Protein AF-W1Y7F3-F1 (afdb_monomer_lite)

Organism: NCBI:txid408170

Radius of gyration: 20.72 Å; chains: 1; bounding box: 37×38×52 Å

Sequence (81 aa):
MLARSLEQMLELLSQESAHQPLDEIRDWWQQIEQWRARQCLKYDTHSEKIKPQAVIETLWRLTKGDAYVTSDVGQHQMFAA

Foldseek 3Di:
DVVVVVVVVVVVVVPDPPPPVCVVCVVVVVVVVVVVVVVVVDDDPPDPDDDLLNVLVVVCVVCVVVDDDDDDDDPSVVSND

Secondary structure (DSSP, 8-state):
-HHHHHHHHHHHHHHS-----TTTTHHHHHHHHHHHHT-TT---SS-SSPPHHHHHHHHHHHHTT-------SSTTHHHH-

Structure (mmCIF, N/CA/C/O backbone):
data_AF-W1Y7F3-F1
#
_entry.id   AF-W1Y7F3-F1
#
loop_
_atom_site.group_PDB
_atom_site.id
_atom_site.type_symbol
_atom_site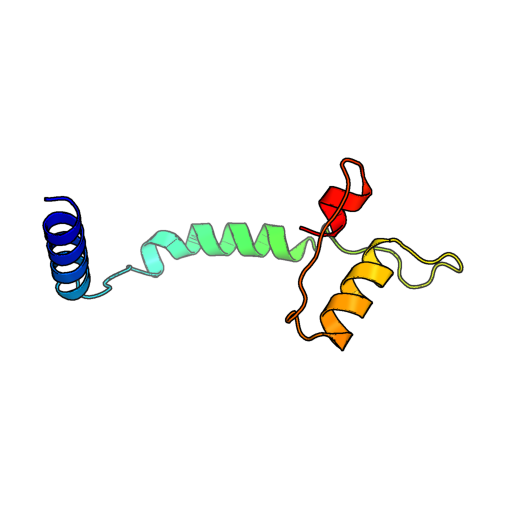.label_atom_id
_atom_site.label_alt_id
_atom_site.label_comp_id
_atom_site.label_asym_id
_atom_site.label_entity_id
_atom_site.label_seq_id
_atom_site.pdbx_PDB_ins_code
_atom_site.Cartn_x
_atom_site.Cartn_y
_atom_site.Cartn_z
_atom_site.occupancy
_atom_site.B_iso_or_equiv
_atom_site.auth_seq_id
_atom_site.auth_comp_id
_atom_site.auth_asym_id
_atom_site.auth_atom_id
_atom_site.pdbx_PDB_model_num
ATOM 1 N N . MET A 1 1 ? -11.057 -19.950 30.030 1.00 59.00 1 MET A N 1
ATOM 2 C CA . MET A 1 1 ? -10.791 -18.688 30.758 1.00 59.00 1 MET A CA 1
ATOM 3 C C . MET A 1 1 ? -10.635 -17.512 29.787 1.00 59.00 1 MET A C 1
ATOM 5 O O . MET A 1 1 ? -11.396 -16.574 29.928 1.00 59.00 1 MET A O 1
ATOM 9 N N . LEU A 1 2 ? -9.780 -17.597 28.752 1.00 58.97 2 LEU A N 1
ATOM 10 C CA . LEU A 1 2 ? -9.586 -16.540 27.732 1.00 58.97 2 LEU A CA 1
ATOM 11 C C . LEU A 1 2 ? -10.837 -16.169 26.905 1.00 58.97 2 LEU A C 1
ATOM 13 O O . LEU A 1 2 ? -11.090 -14.989 26.698 1.00 58.97 2 LEU A O 1
ATOM 17 N N . ALA A 1 3 ? -11.644 -17.150 26.477 1.00 69.69 3 ALA A N 1
ATOM 18 C CA . ALA A 1 3 ? -12.861 -16.889 25.688 1.00 69.69 3 ALA A CA 1
ATOM 19 C C . ALA A 1 3 ? -13.877 -16.001 26.436 1.00 69.69 3 ALA A C 1
ATOM 21 O O . ALA A 1 3 ? -14.417 -15.058 25.872 1.00 69.69 3 ALA A O 1
ATOM 22 N N . ARG A 1 4 ? -14.031 -16.235 27.746 1.00 79.62 4 ARG A N 1
ATOM 23 C CA . ARG A 1 4 ? -14.932 -15.471 28.618 1.00 79.62 4 ARG A CA 1
ATOM 24 C C . ARG A 1 4 ? -14.489 -14.016 28.788 1.00 79.62 4 ARG A C 1
ATOM 26 O O . ARG A 1 4 ? -15.326 -13.131 28.893 1.00 79.62 4 ARG A O 1
ATOM 33 N N . SER A 1 5 ? -13.179 -13.766 28.807 1.00 78.38 5 SER A N 1
ATOM 34 C CA . SER A 1 5 ? -12.633 -12.407 28.890 1.00 78.38 5 SER A CA 1
ATOM 35 C C . SER A 1 5 ? -12.861 -11.621 27.598 1.00 78.38 5 SER A C 1
ATOM 37 O O . SER A 1 5 ? -13.173 -10.438 27.663 1.00 78.38 5 SER A O 1
ATOM 39 N N . LEU A 1 6 ? -12.751 -12.275 26.437 1.00 81.19 6 LEU A N 1
ATOM 40 C CA . LEU A 1 6 ? -13.016 -11.642 25.143 1.00 81.19 6 LEU A CA 1
ATOM 41 C C . LEU A 1 6 ? -14.504 -11.302 24.974 1.00 81.19 6 LEU A C 1
ATOM 43 O O . LEU A 1 6 ? -14.831 -10.199 24.552 1.00 81.19 6 LEU A O 1
ATOM 47 N N . GLU A 1 7 ? -15.397 -12.216 25.357 1.00 88.81 7 GLU A N 1
ATOM 48 C CA . GLU A 1 7 ? -16.850 -11.984 25.352 1.00 88.81 7 GLU A CA 1
ATOM 49 C C . GLU A 1 7 ? -17.233 -10.788 26.233 1.00 88.81 7 GLU A C 1
ATOM 51 O O . GLU A 1 7 ? -17.969 -9.911 25.791 1.00 88.81 7 GLU A O 1
ATOM 56 N N . GLN A 1 8 ? -16.655 -10.690 27.434 1.00 85.56 8 GLN A N 1
ATOM 57 C CA . GLN A 1 8 ? -16.870 -9.549 28.330 1.00 85.56 8 GLN A CA 1
ATOM 58 C C . GLN A 1 8 ? -16.348 -8.229 27.746 1.00 85.56 8 GLN A C 1
ATOM 60 O O . GLN A 1 8 ? -16.994 -7.197 27.900 1.00 85.56 8 GLN A O 1
ATOM 65 N N . MET A 1 9 ? -15.201 -8.241 27.057 1.00 83.94 9 MET A N 1
ATOM 66 C CA . MET A 1 9 ? -14.673 -7.047 26.383 1.00 83.94 9 MET A CA 1
ATOM 67 C C . MET A 1 9 ? -15.572 -6.591 25.225 1.00 83.94 9 MET A C 1
ATOM 69 O O . MET A 1 9 ? -15.796 -5.395 25.066 1.00 83.94 9 MET A O 1
ATOM 73 N N . LEU A 1 10 ? -16.115 -7.527 24.441 1.00 85.19 10 LEU A N 1
ATOM 74 C CA . LEU A 1 10 ? -17.043 -7.223 23.345 1.00 85.19 10 LEU A CA 1
ATOM 75 C C . LEU A 1 10 ? -18.380 -6.676 23.858 1.00 85.19 10 LEU A C 1
ATOM 77 O O . LEU A 1 10 ? -18.930 -5.747 23.271 1.00 85.19 10 LEU A O 1
ATOM 81 N N . GLU A 1 11 ? -18.882 -7.217 24.967 1.00 87.81 11 GLU A N 1
ATOM 82 C CA . GLU A 1 11 ? -20.113 -6.743 25.596 1.00 87.81 11 GLU A CA 1
ATOM 83 C C . GLU A 1 11 ? -19.951 -5.313 26.135 1.00 87.81 11 GLU A C 1
ATOM 85 O O . GLU A 1 11 ? -20.806 -4.467 25.879 1.00 87.81 11 GLU A O 1
ATOM 90 N N . LEU A 1 12 ? -18.814 -4.999 26.766 1.00 83.44 12 LEU A N 1
ATOM 91 C CA . LEU A 1 12 ? -18.484 -3.636 27.202 1.00 83.44 12 LEU A CA 1
ATOM 92 C C . LEU A 1 12 ? -18.378 -2.653 26.025 1.00 83.44 12 LEU A C 1
ATOM 94 O O . LEU 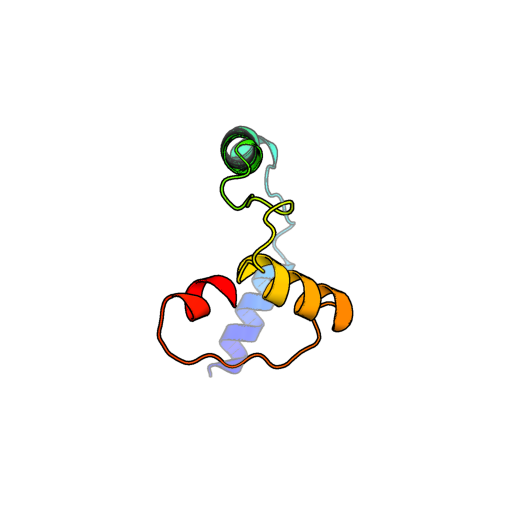A 1 12 ? -18.953 -1.569 26.092 1.00 83.44 12 LEU A O 1
ATOM 98 N N . LEU A 1 13 ? -17.725 -3.047 24.927 1.00 80.38 13 LEU A N 1
ATOM 99 C CA . LEU A 1 13 ? -17.645 -2.234 23.705 1.00 80.38 13 LEU A CA 1
ATOM 100 C C . LEU A 1 13 ? -19.022 -1.981 23.076 1.00 80.38 13 LEU A C 1
ATOM 102 O O . LEU A 1 13 ? -19.262 -0.911 22.530 1.00 80.38 13 LEU A O 1
ATOM 106 N N . SER A 1 14 ? -19.939 -2.949 23.154 1.00 78.00 14 SER A N 1
ATOM 107 C CA . SER A 1 14 ? -21.302 -2.798 22.623 1.00 78.00 14 SER A CA 1
ATOM 108 C C . SER A 1 14 ? -22.188 -1.855 23.448 1.00 78.00 14 SER A C 1
ATOM 110 O O . SER A 1 14 ? -23.168 -1.321 22.931 1.00 78.00 14 SER A O 1
ATOM 112 N N . GLN A 1 15 ? -21.848 -1.655 24.726 1.00 79.62 15 GLN A N 1
ATOM 113 C CA . GLN A 1 15 ? -22.542 -0.751 25.649 1.00 79.62 15 GLN A CA 1
ATOM 114 C C . GLN A 1 15 ? -21.991 0.678 25.587 1.00 79.62 15 GLN A C 1
ATOM 116 O O . GLN A 1 15 ? -22.667 1.622 26.002 1.00 79.62 15 GLN A O 1
ATOM 121 N N . GLU A 1 16 ? -20.789 0.851 25.041 1.00 73.50 16 GLU A N 1
ATOM 122 C CA . GLU A 1 16 ? -20.255 2.151 24.672 1.00 73.50 16 GLU A CA 1
ATOM 123 C C . GLU A 1 16 ? -21.042 2.683 23.467 1.00 73.50 16 GLU A C 1
ATOM 125 O O . GLU A 1 16 ? -20.859 2.277 22.319 1.00 73.50 16 GLU A O 1
ATOM 130 N N . SER A 1 17 ? -21.948 3.632 23.708 1.00 62.72 17 SER A N 1
ATOM 131 C CA . SER A 1 17 ? -22.410 4.502 22.631 1.00 62.72 17 SER A CA 1
ATOM 132 C C . SER A 1 17 ? -21.172 5.168 22.043 1.00 62.72 17 SER A C 1
ATOM 134 O O . SER A 1 17 ? -20.448 5.819 22.796 1.00 62.72 17 SER A O 1
ATOM 136 N N . ALA A 1 18 ? -20.924 4.993 20.741 1.00 62.41 18 ALA A N 1
ATOM 137 C CA . ALA A 1 18 ? -19.798 5.570 20.010 1.00 62.41 18 ALA A CA 1
ATOM 138 C C . ALA A 1 18 ? -19.885 7.108 19.979 1.00 62.41 18 ALA A C 1
ATOM 140 O O . ALA A 1 18 ? -20.078 7.733 18.940 1.00 62.41 18 ALA A O 1
ATOM 141 N N . HIS A 1 19 ? -19.749 7.737 21.139 1.00 60.31 19 HIS A N 1
ATOM 142 C CA . HIS A 1 19 ? -19.462 9.142 21.284 1.00 60.31 19 HIS A CA 1
ATOM 143 C C . HIS A 1 19 ? -17.954 9.269 21.118 1.00 60.31 19 HIS A C 1
ATOM 145 O O . HIS A 1 19 ? -17.205 9.439 22.070 1.00 60.31 19 HIS A O 1
ATOM 151 N N . GLN A 1 20 ? -17.498 9.128 19.875 1.00 61.56 20 GLN A N 1
ATOM 152 C CA . GLN A 1 20 ? -16.269 9.789 19.481 1.00 61.56 20 GLN A CA 1
ATOM 153 C C . GLN A 1 20 ? -16.665 11.236 19.206 1.00 61.56 20 GLN A C 1
ATOM 155 O O . GLN A 1 20 ? -17.348 11.486 18.209 1.00 61.56 20 GLN A O 1
ATOM 160 N N . PRO A 1 21 ? -16.339 12.192 20.087 1.00 63.94 21 PRO A N 1
ATOM 161 C CA . PRO A 1 21 ? -16.499 13.599 19.769 1.00 63.94 21 PRO A CA 1
ATOM 162 C C . PRO A 1 21 ? -15.566 13.909 18.594 1.00 63.94 21 PRO A C 1
ATOM 164 O O . PRO A 1 21 ? -14.384 14.187 18.760 1.00 63.94 21 PRO A O 1
ATOM 167 N N . LEU A 1 22 ? -16.095 13.801 17.372 1.00 66.44 22 LEU A N 1
ATOM 168 C CA . LEU A 1 22 ? -15.345 14.022 16.132 1.00 66.44 22 LEU A CA 1
ATOM 169 C C . LEU A 1 22 ? -14.707 15.419 16.104 1.00 66.44 22 LEU A C 1
ATOM 171 O O . LEU A 1 22 ? -13.668 15.607 15.475 1.00 66.44 22 LEU A O 1
ATOM 175 N N . ASP A 1 23 ? -15.294 16.372 16.833 1.00 77.56 23 ASP A N 1
ATOM 176 C CA . ASP A 1 23 ? -14.745 17.709 17.035 1.00 77.56 23 ASP A CA 1
ATOM 177 C C . ASP A 1 23 ? -13.432 17.718 17.836 1.00 77.56 23 ASP A C 1
ATOM 179 O O . ASP A 1 23 ? -12.552 18.515 17.519 1.00 77.56 23 ASP A O 1
ATOM 183 N N . GLU A 1 24 ? -13.242 16.821 18.810 1.00 83.25 24 GLU A N 1
ATOM 184 C CA . GLU A 1 24 ? -12.024 16.778 19.641 1.00 83.25 24 GLU A CA 1
ATOM 185 C C . GLU A 1 24 ? -10.790 16.318 18.854 1.00 83.25 24 GLU A C 1
ATOM 187 O O . GLU A 1 24 ? -9.668 16.710 19.166 1.00 83.25 24 GLU A O 1
ATOM 192 N N . ILE A 1 25 ? -10.989 15.526 17.795 1.00 89.38 25 ILE A N 1
ATOM 193 C CA . ILE A 1 25 ? -9.911 15.035 16.921 1.00 89.38 25 ILE A CA 1
ATOM 194 C C . ILE A 1 25 ? -9.876 15.736 15.559 1.00 89.38 25 ILE A C 1
ATOM 196 O O . ILE A 1 25 ? -9.100 15.350 14.682 1.00 89.38 25 ILE A O 1
ATOM 200 N N . ARG A 1 26 ? -10.705 16.765 15.354 1.00 91.12 26 ARG A N 1
ATOM 201 C CA . ARG A 1 26 ? -10.835 17.446 14.061 1.00 91.12 26 ARG A CA 1
ATOM 202 C C . ARG A 1 26 ? -9.522 18.068 13.602 1.00 91.12 26 ARG A C 1
ATOM 204 O O . ARG A 1 26 ? -9.139 17.897 12.447 1.00 91.12 26 ARG A O 1
ATOM 211 N N . ASP A 1 27 ? -8.822 18.752 14.500 1.00 94.00 27 ASP A N 1
ATOM 212 C CA . ASP A 1 27 ? -7.559 19.425 14.181 1.00 94.00 27 ASP A CA 1
ATOM 213 C C . ASP A 1 27 ? -6.460 18.405 13.838 1.00 94.00 27 ASP A C 1
ATOM 215 O O . ASP A 1 27 ? -5.660 18.616 12.925 1.00 94.00 27 ASP A O 1
ATOM 219 N N . TRP A 1 28 ? -6.480 17.242 14.497 1.00 93.81 28 TRP A N 1
ATOM 220 C CA . TRP A 1 28 ? -5.590 16.130 14.176 1.00 93.81 28 TRP A CA 1
ATOM 221 C C . TRP A 1 28 ? -5.864 15.561 12.778 1.00 93.81 28 TRP A C 1
ATOM 223 O O . TRP A 1 28 ? -4.940 15.391 11.980 1.00 93.81 28 TRP A O 1
ATOM 233 N N . TRP A 1 29 ? -7.134 15.340 12.430 1.00 93.81 29 TRP A N 1
ATOM 234 C CA . TRP A 1 29 ? -7.506 14.920 11.078 1.00 93.81 29 TRP A CA 1
ATOM 235 C C . TRP A 1 29 ? -7.124 15.955 10.020 1.00 93.81 29 TRP A C 1
ATOM 237 O O . TRP A 1 29 ? -6.604 15.579 8.971 1.00 93.81 29 TRP A O 1
ATOM 247 N N . GLN A 1 30 ? -7.293 17.252 10.295 1.00 95.62 30 GLN A N 1
ATOM 248 C CA . GLN A 1 30 ? -6.838 18.307 9.384 1.00 95.62 30 GLN A CA 1
ATOM 249 C C . GLN A 1 30 ? -5.329 18.233 9.131 1.00 95.62 30 GLN A C 1
ATOM 251 O O . GLN A 1 30 ? -4.889 18.387 7.992 1.00 95.62 30 GLN A O 1
ATOM 256 N N . GLN A 1 31 ? -4.530 17.958 10.163 1.00 96.06 31 GLN A N 1
ATOM 257 C CA . GLN A 1 31 ? -3.087 17.788 10.018 1.00 96.06 31 GLN A CA 1
ATOM 258 C C . GLN A 1 31 ? -2.731 16.563 9.160 1.00 96.06 31 GLN A C 1
ATOM 260 O O . GLN A 1 31 ? -1.880 16.659 8.272 1.00 96.06 31 GLN A O 1
ATOM 265 N N . ILE A 1 32 ? -3.415 15.433 9.366 1.00 95.25 32 ILE A N 1
ATOM 266 C CA . ILE A 1 32 ? -3.249 14.237 8.527 1.00 95.25 32 ILE A CA 1
ATOM 267 C C . ILE A 1 32 ? -3.581 14.554 7.066 1.00 95.25 32 ILE A C 1
ATOM 269 O O . ILE A 1 32 ? -2.817 14.183 6.173 1.00 95.25 32 ILE A O 1
ATOM 273 N N . GLU A 1 33 ? -4.680 15.263 6.806 1.00 96.06 33 GLU A N 1
ATOM 274 C CA . GLU A 1 33 ? -5.072 15.625 5.443 1.00 96.06 33 GLU A CA 1
ATOM 275 C C . GLU A 1 33 ? -4.063 16.565 4.780 1.00 96.06 33 GLU A C 1
ATOM 277 O O . GLU A 1 33 ? -3.732 16.387 3.607 1.00 96.06 33 GLU A O 1
ATOM 282 N N . GLN A 1 34 ? -3.466 17.497 5.528 1.00 96.81 34 GLN A N 1
ATOM 283 C CA . GLN A 1 34 ? -2.361 18.314 5.018 1.00 96.81 34 GLN A CA 1
ATOM 284 C C . GLN A 1 34 ? -1.154 17.463 4.603 1.00 96.81 34 GLN A C 1
ATOM 286 O O . GLN A 1 34 ? -0.506 17.755 3.595 1.00 96.81 34 GLN A O 1
ATOM 291 N N . TRP A 1 35 ? -0.835 16.400 5.346 1.00 96.38 35 TRP A N 1
ATOM 292 C CA . TRP A 1 35 ? 0.236 15.478 4.967 1.00 96.38 35 TRP A CA 1
ATOM 293 C C . TRP A 1 35 ? -0.135 14.618 3.756 1.00 96.38 35 TRP A C 1
ATOM 295 O O . TRP A 1 35 ? 0.688 14.483 2.847 1.00 96.38 35 TRP A O 1
ATOM 305 N N . ARG A 1 36 ? -1.368 14.097 3.682 1.00 95.31 36 ARG A N 1
ATOM 306 C CA . ARG A 1 36 ? -1.867 13.337 2.519 1.00 95.31 36 ARG A CA 1
ATOM 307 C C . ARG A 1 36 ? -1.884 14.182 1.248 1.00 95.31 36 ARG A C 1
ATOM 309 O O . ARG A 1 36 ? -1.497 13.692 0.186 1.00 95.31 36 ARG A O 1
ATOM 316 N N . ALA A 1 37 ? -2.248 15.459 1.357 1.00 95.88 37 ALA A N 1
ATOM 317 C CA . ALA A 1 37 ? -2.296 16.403 0.241 1.00 95.88 37 ALA A CA 1
ATOM 318 C C . ALA A 1 37 ? -0.927 16.648 -0.414 1.00 95.88 37 ALA A C 1
ATOM 320 O O . ALA A 1 37 ? -0.867 17.032 -1.580 1.00 95.88 37 ALA A O 1
ATOM 321 N N . ARG A 1 38 ? 0.182 16.371 0.287 1.00 94.62 38 ARG A N 1
ATOM 322 C CA . ARG A 1 38 ? 1.526 16.404 -0.315 1.00 94.62 38 ARG A CA 1
ATOM 323 C C . ARG A 1 38 ? 1.746 15.296 -1.341 1.00 94.62 38 ARG A C 1
ATOM 325 O O . ARG A 1 38 ? 2.681 15.396 -2.127 1.00 94.62 38 ARG A O 1
ATOM 332 N N . GLN A 1 39 ? 0.919 14.248 -1.320 1.00 90.88 39 GLN A N 1
ATOM 333 C CA . GLN A 1 39 ? 0.951 13.127 -2.259 1.00 90.88 39 GLN A CA 1
ATOM 334 C C . GLN A 1 39 ? 2.363 12.545 -2.435 1.00 90.88 39 GLN A C 1
ATOM 336 O O . GLN A 1 39 ? 2.818 12.308 -3.550 1.00 90.88 39 GLN A O 1
ATOM 341 N N . CYS A 1 40 ? 3.060 12.311 -1.320 1.00 89.88 40 CYS A N 1
ATOM 342 C CA . CYS A 1 40 ? 4.470 11.903 -1.293 1.00 89.88 40 CYS A CA 1
ATOM 343 C C . CYS A 1 40 ? 4.763 10.546 -1.956 1.00 89.88 40 CYS A C 1
ATOM 345 O O . CYS A 1 40 ? 5.917 10.264 -2.262 1.00 89.88 40 CYS A O 1
ATOM 347 N N . LEU A 1 41 ? 3.736 9.723 -2.187 1.00 88.69 41 LEU A N 1
ATOM 348 C CA . LEU A 1 41 ? 3.843 8.445 -2.898 1.00 88.69 41 LEU A CA 1
ATOM 349 C C . LEU A 1 41 ? 3.683 8.579 -4.421 1.00 88.69 41 LEU A C 1
ATOM 351 O O . LEU A 1 41 ? 3.845 7.591 -5.134 1.00 88.69 41 LEU A O 1
ATOM 355 N N . LYS A 1 42 ? 3.367 9.775 -4.941 1.00 91.19 42 LYS A N 1
ATOM 356 C CA . LYS A 1 42 ? 3.305 9.998 -6.389 1.00 91.19 42 LYS A CA 1
ATOM 357 C C . LYS A 1 42 ? 4.659 9.720 -7.029 1.00 91.19 42 LYS A C 1
ATOM 359 O O . LYS A 1 42 ? 5.704 10.126 -6.527 1.00 91.19 42 LYS A O 1
ATOM 364 N N . TYR A 1 43 ? 4.610 9.084 -8.189 1.00 91.25 43 TYR A N 1
ATOM 365 C CA . TYR A 1 43 ? 5.771 8.786 -9.011 1.00 91.25 43 TYR A CA 1
ATOM 366 C C . TYR A 1 43 ? 5.508 9.201 -10.462 1.00 91.25 43 TYR A C 1
ATOM 368 O O . TYR A 1 43 ? 4.367 9.415 -10.870 1.00 91.25 43 TYR A O 1
ATOM 376 N N . ASP A 1 44 ? 6.582 9.348 -11.235 1.00 91.25 44 ASP A N 1
ATOM 377 C CA . ASP A 1 44 ? 6.500 9.666 -12.660 1.00 91.25 44 ASP A CA 1
ATOM 378 C C . ASP A 1 44 ? 5.957 8.471 -13.458 1.00 91.25 44 ASP A C 1
ATOM 380 O O . ASP A 1 44 ? 6.602 7.421 -13.540 1.00 91.25 44 ASP A O 1
ATOM 384 N N . THR A 1 45 ? 4.781 8.655 -14.053 1.00 89.00 45 THR A N 1
ATOM 385 C CA . THR A 1 45 ? 4.068 7.669 -14.874 1.00 89.00 45 THR A CA 1
ATOM 386 C C . THR A 1 45 ? 4.321 7.829 -16.374 1.00 89.00 45 THR A C 1
ATOM 388 O O . THR A 1 45 ? 3.846 7.007 -17.154 1.00 89.00 45 THR A O 1
ATOM 391 N N . HIS A 1 46 ? 5.069 8.854 -16.793 1.00 91.12 46 HIS A N 1
ATOM 392 C CA . HIS A 1 46 ? 5.366 9.140 -18.201 1.00 91.12 46 HIS A CA 1
ATOM 393 C C . HIS A 1 46 ? 6.756 8.665 -18.637 1.00 91.12 46 HIS A C 1
ATOM 395 O O . HIS A 1 46 ? 7.113 8.778 -19.808 1.00 91.12 46 HIS A O 1
ATOM 401 N N . SER A 1 47 ? 7.546 8.129 -17.708 1.00 89.62 47 SER A N 1
ATOM 402 C CA . SER A 1 47 ? 8.847 7.542 -18.010 1.00 89.62 47 SER A CA 1
ATOM 403 C C . SER A 1 47 ? 8.731 6.389 -19.014 1.00 89.62 47 SER A C 1
ATOM 405 O O . SER A 1 47 ? 7.883 5.514 -18.868 1.00 89.62 47 SER A O 1
ATOM 407 N N . GLU A 1 48 ? 9.661 6.316 -19.970 1.00 90.88 48 GLU A N 1
ATOM 408 C CA . GLU A 1 48 ? 9.778 5.174 -20.895 1.00 90.88 48 GLU A CA 1
ATOM 409 C C . GLU A 1 48 ? 10.107 3.852 -20.176 1.00 90.88 48 GLU A C 1
ATOM 411 O O . GLU A 1 48 ? 9.889 2.767 -20.714 1.00 90.88 48 GLU A O 1
ATOM 416 N N . LYS A 1 49 ? 10.642 3.923 -18.948 1.00 93.44 49 LYS A N 1
ATOM 417 C CA . LYS A 1 49 ? 10.951 2.750 -18.125 1.00 93.44 49 LYS A CA 1
ATOM 418 C C . LYS A 1 49 ? 9.803 2.446 -17.173 1.00 93.44 49 LYS A C 1
ATOM 420 O O . LYS A 1 49 ? 9.360 3.320 -16.428 1.00 93.44 49 LYS A O 1
ATOM 425 N N . ILE A 1 50 ? 9.423 1.171 -17.109 1.00 90.06 50 ILE A N 1
ATOM 426 C CA . ILE A 1 50 ? 8.431 0.679 -16.150 1.00 90.06 50 ILE A CA 1
ATOM 427 C C . ILE A 1 50 ? 8.943 0.909 -14.726 1.00 90.06 50 ILE A C 1
ATOM 429 O O . ILE A 1 50 ? 10.027 0.456 -14.349 1.00 90.06 50 ILE A O 1
ATOM 433 N N . LYS A 1 51 ? 8.143 1.620 -13.933 1.00 91.00 51 LYS A N 1
ATOM 434 C CA . LYS A 1 51 ? 8.401 1.856 -12.514 1.00 91.00 51 LYS A CA 1
ATOM 435 C C . LYS A 1 51 ? 7.836 0.697 -11.684 1.00 91.00 51 LYS A C 1
ATOM 437 O O . LYS A 1 51 ? 6.717 0.267 -11.965 1.00 91.00 51 LYS A O 1
ATOM 442 N N . PRO A 1 52 ? 8.545 0.213 -10.649 1.00 90.25 52 PRO A N 1
ATOM 443 C CA . PRO A 1 52 ? 8.037 -0.845 -9.772 1.00 90.25 52 PRO A CA 1
ATOM 444 C C . PRO A 1 52 ? 6.655 -0.536 -9.178 1.00 90.25 52 PRO A C 1
ATOM 446 O O . PRO A 1 52 ? 5.805 -1.419 -9.116 1.00 90.25 52 PRO A O 1
ATOM 449 N N . GLN A 1 53 ? 6.398 0.729 -8.831 1.00 91.12 53 GLN A N 1
ATOM 450 C CA . GLN A 1 53 ? 5.106 1.197 -8.322 1.00 91.12 53 GLN A CA 1
ATOM 451 C C . GLN A 1 53 ? 3.957 0.909 -9.306 1.00 91.12 53 GLN A C 1
ATOM 453 O O . GLN A 1 53 ? 2.911 0.407 -8.903 1.00 91.12 53 GLN A O 1
ATOM 458 N N . ALA A 1 54 ? 4.177 1.125 -10.609 1.00 92.94 54 ALA A N 1
ATOM 459 C CA . ALA A 1 54 ? 3.169 0.884 -11.645 1.00 92.94 54 ALA A CA 1
ATOM 460 C C . ALA A 1 54 ? 2.820 -0.601 -11.805 1.00 92.94 54 ALA A C 1
ATOM 462 O O . ALA A 1 54 ? 1.687 -0.942 -12.156 1.00 92.94 54 ALA A O 1
ATOM 463 N N . VAL A 1 55 ? 3.782 -1.491 -11.546 1.00 91.81 55 VAL A N 1
ATOM 464 C CA . VAL A 1 55 ? 3.560 -2.941 -11.575 1.00 91.81 55 VAL A CA 1
ATOM 465 C C . VAL A 1 55 ? 2.622 -3.345 -10.443 1.00 91.81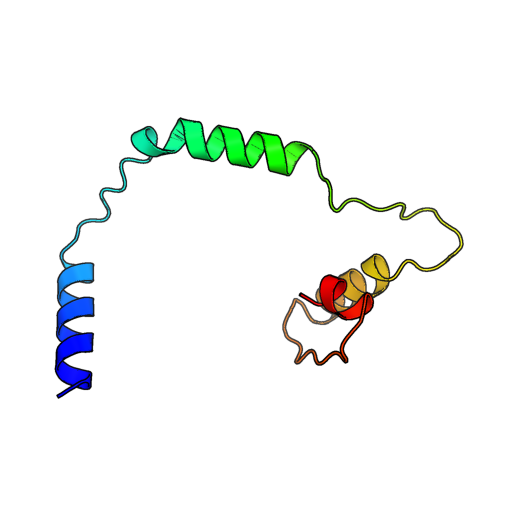 55 VAL A C 1
ATOM 467 O O . VAL A 1 55 ? 1.613 -3.999 -10.703 1.00 91.81 55 VAL A O 1
ATOM 470 N N . ILE A 1 56 ? 2.904 -2.905 -9.212 1.00 91.56 56 ILE A N 1
ATOM 471 C CA . ILE A 1 56 ? 2.074 -3.232 -8.046 1.00 91.56 56 ILE A CA 1
ATOM 472 C C . ILE A 1 56 ? 0.669 -2.631 -8.177 1.00 91.56 56 ILE A C 1
ATOM 474 O O . ILE A 1 56 ? -0.316 -3.343 -7.990 1.00 91.56 56 ILE A O 1
ATOM 478 N N . GLU A 1 57 ? 0.551 -1.366 -8.594 1.00 92.94 57 GLU A N 1
ATOM 479 C CA . GLU A 1 57 ? -0.755 -0.735 -8.839 1.00 92.94 57 GLU A CA 1
ATOM 480 C C . GLU A 1 57 ? -1.563 -1.470 -9.916 1.00 92.94 57 GLU A C 1
ATOM 482 O O . GLU A 1 57 ? -2.785 -1.608 -9.815 1.00 92.94 57 GLU A O 1
ATOM 487 N N . THR A 1 58 ? -0.894 -1.978 -10.954 1.00 93.88 58 THR A N 1
ATOM 488 C CA . THR A 1 58 ? -1.555 -2.749 -12.010 1.00 93.88 58 THR A CA 1
ATOM 489 C C . THR A 1 58 ? -2.031 -4.103 -11.503 1.00 93.88 58 THR A C 1
ATOM 491 O O . THR A 1 58 ? -3.168 -4.470 -11.7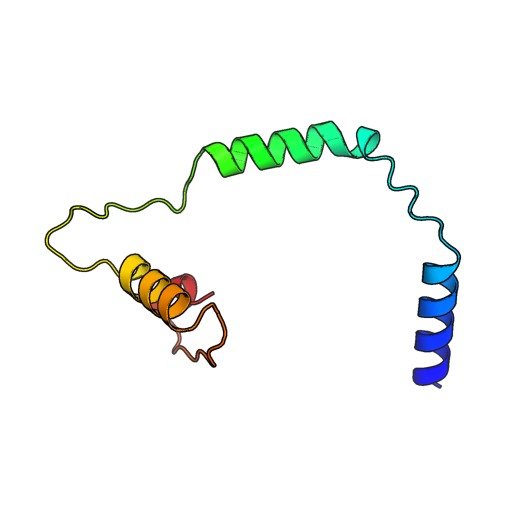95 1.00 93.88 58 THR A O 1
ATOM 494 N N . LEU A 1 59 ? -1.220 -4.810 -10.711 1.00 93.44 59 LEU A N 1
ATOM 495 C CA . LEU A 1 59 ? -1.635 -6.057 -10.068 1.00 93.44 59 LEU A CA 1
ATOM 496 C C . LEU A 1 59 ? -2.858 -5.824 -9.180 1.00 93.44 59 LEU A C 1
ATOM 498 O O . LEU A 1 59 ? -3.877 -6.475 -9.391 1.00 93.44 59 LEU A O 1
ATOM 502 N N . TRP A 1 60 ? -2.806 -4.836 -8.281 1.00 94.19 60 TRP A N 1
ATOM 503 C CA . TRP A 1 60 ? -3.930 -4.504 -7.405 1.00 94.19 60 TRP A CA 1
ATOM 504 C C . TRP A 1 60 ? -5.203 -4.186 -8.192 1.00 94.19 60 TRP A C 1
ATOM 506 O O . TRP A 1 60 ? -6.277 -4.674 -7.857 1.00 94.19 60 TRP A O 1
ATOM 516 N N . ARG A 1 61 ? -5.102 -3.411 -9.277 1.00 95.88 61 ARG A N 1
ATOM 517 C CA . ARG A 1 61 ? -6.251 -3.055 -10.122 1.00 95.88 61 ARG A CA 1
ATOM 518 C C . ARG A 1 61 ? -6.864 -4.264 -10.832 1.00 95.88 61 ARG A C 1
ATOM 520 O O . ARG A 1 61 ? -8.083 -4.314 -10.984 1.00 95.88 61 ARG A O 1
ATOM 527 N N . LEU A 1 62 ? -6.042 -5.214 -11.278 1.00 96.69 62 LEU A N 1
ATOM 528 C CA . LEU A 1 62 ? -6.508 -6.429 -11.951 1.00 96.69 62 LEU A CA 1
ATOM 529 C C . LEU A 1 62 ? -7.126 -7.429 -10.970 1.00 96.69 62 LEU A C 1
ATOM 531 O O . LEU A 1 62 ? -8.122 -8.066 -11.305 1.00 96.69 62 LEU A O 1
ATOM 535 N N . THR A 1 63 ? -6.570 -7.541 -9.763 1.00 96.75 63 THR A N 1
ATOM 536 C CA . THR A 1 63 ? -7.065 -8.460 -8.726 1.00 96.75 63 THR A CA 1
ATOM 537 C C . THR A 1 63 ? -8.105 -7.828 -7.808 1.00 96.75 63 THR A C 1
ATOM 539 O O . THR A 1 63 ? -8.743 -8.525 -7.031 1.00 96.75 63 THR A O 1
ATOM 542 N N . LYS A 1 64 ? -8.300 -6.507 -7.892 1.00 94.94 64 LYS A N 1
ATOM 543 C CA . LYS A 1 64 ? -9.134 -5.704 -6.982 1.00 94.94 64 LYS A CA 1
ATOM 544 C C . LYS A 1 64 ? -8.734 -5.868 -5.512 1.00 94.94 64 LYS A C 1
ATOM 546 O O . LYS A 1 64 ? -9.583 -5.827 -4.627 1.00 94.94 64 LYS A O 1
ATOM 551 N N . GLY A 1 65 ? -7.443 -6.078 -5.265 1.00 92.19 65 GLY A N 1
ATOM 552 C CA . GLY A 1 65 ? -6.911 -6.368 -3.934 1.00 92.19 65 GLY A CA 1
ATOM 553 C C . GLY A 1 65 ? -7.149 -7.800 -3.444 1.00 92.19 65 GLY A C 1
ATOM 554 O O . GLY A 1 65 ? -6.715 -8.120 -2.344 1.00 92.19 65 GLY A O 1
ATOM 555 N N . ASP A 1 66 ? -7.776 -8.667 -4.243 1.00 94.19 66 ASP A N 1
ATOM 556 C CA . ASP A 1 66 ? -8.014 -10.073 -3.903 1.00 94.19 66 ASP A CA 1
ATOM 557 C C . ASP A 1 66 ? -6.903 -10.960 -4.484 1.00 94.19 66 ASP A C 1
ATOM 559 O O . ASP A 1 66 ? -7.058 -11.654 -5.491 1.00 94.19 66 ASP A O 1
ATOM 563 N N . ALA A 1 67 ? -5.711 -10.841 -3.900 1.00 93.12 67 ALA A N 1
ATOM 564 C CA . ALA A 1 67 ? -4.549 -11.635 -4.273 1.00 93.12 67 ALA A CA 1
ATOM 565 C C . ALA A 1 67 ? -3.712 -11.993 -3.049 1.00 93.12 67 ALA A C 1
ATOM 567 O O . ALA A 1 67 ? -3.463 -11.156 -2.182 1.00 93.12 67 ALA A O 1
ATOM 568 N N . TYR A 1 68 ? -3.190 -13.217 -3.029 1.00 91.62 68 TYR A N 1
ATOM 569 C CA . TYR A 1 68 ? -2.110 -13.578 -2.121 1.00 91.62 68 TYR A CA 1
ATOM 570 C C . TYR A 1 68 ? -0.790 -13.034 -2.675 1.00 91.62 68 TYR A C 1
ATOM 572 O O . TYR A 1 68 ? -0.373 -13.409 -3.772 1.00 91.62 68 TYR A O 1
ATOM 580 N N . VAL A 1 69 ? -0.142 -12.145 -1.922 1.00 89.62 69 VAL A N 1
ATOM 581 C CA . VAL A 1 69 ? 1.125 -11.503 -2.299 1.00 89.62 69 VAL A CA 1
ATOM 582 C C . VAL A 1 69 ? 2.237 -11.996 -1.377 1.00 89.62 69 VAL A C 1
ATOM 584 O O . VAL A 1 69 ? 2.108 -11.953 -0.156 1.00 89.62 69 VAL A O 1
ATOM 587 N N . THR A 1 70 ? 3.343 -12.447 -1.963 1.00 90.19 70 THR A N 1
ATOM 588 C CA . THR A 1 70 ? 4.569 -12.828 -1.248 1.00 90.19 70 THR A CA 1
ATOM 589 C C . THR A 1 70 ? 5.747 -12.070 -1.847 1.00 90.19 70 THR A C 1
ATOM 591 O O . THR A 1 70 ? 5.862 -12.013 -3.072 1.00 90.19 70 THR A O 1
ATOM 594 N N . SER A 1 71 ? 6.632 -11.518 -1.016 1.00 87.44 71 SER A N 1
ATOM 595 C CA . SER A 1 71 ? 7.869 -10.876 -1.474 1.00 87.44 71 SER A CA 1
ATOM 596 C C . SER A 1 71 ? 9.083 -11.436 -0.744 1.00 87.44 71 SER A C 1
ATOM 598 O O . SER A 1 71 ? 8.985 -11.842 0.415 1.00 87.44 71 SER A O 1
ATOM 600 N N . ASP A 1 72 ? 10.238 -11.374 -1.400 1.00 86.94 72 ASP A N 1
ATOM 601 C CA . ASP A 1 72 ? 11.526 -11.509 -0.724 1.00 86.94 72 ASP A CA 1
ATOM 602 C C . ASP A 1 72 ? 11.848 -10.224 0.072 1.00 86.94 72 ASP A C 1
ATOM 604 O O . ASP A 1 72 ? 11.045 -9.284 0.142 1.00 86.94 72 ASP A O 1
ATOM 608 N N . VAL A 1 73 ? 13.029 -10.167 0.698 1.00 86.12 73 VAL A N 1
ATOM 609 C CA . VAL A 1 73 ? 13.497 -8.986 1.443 1.00 86.12 73 VAL A CA 1
ATOM 610 C C . VAL A 1 73 ? 14.332 -8.087 0.532 1.00 86.12 73 VAL A C 1
ATOM 612 O O . VAL A 1 73 ? 15.364 -8.496 0.001 1.00 86.12 73 VAL A O 1
ATOM 615 N N . GLY A 1 74 ? 13.907 -6.835 0.366 1.00 83.12 74 GLY A N 1
ATOM 616 C CA . GLY A 1 74 ? 14.614 -5.839 -0.440 1.00 83.12 74 GLY A CA 1
ATOM 617 C C . GLY A 1 74 ? 13.766 -4.601 -0.724 1.00 83.12 74 GLY A C 1
ATOM 618 O O . GLY A 1 74 ? 12.663 -4.462 -0.211 1.00 83.12 74 GLY A O 1
ATOM 619 N N . GLN A 1 75 ? 14.248 -3.694 -1.580 1.00 74.75 75 GLN A N 1
ATOM 620 C CA . GLN A 1 75 ? 13.524 -2.448 -1.901 1.00 74.75 75 GLN A CA 1
ATOM 621 C C . GLN A 1 75 ? 12.112 -2.692 -2.461 1.00 74.75 75 GLN A C 1
ATOM 623 O O . GLN A 1 75 ? 11.211 -1.892 -2.232 1.00 74.75 75 GLN A O 1
ATOM 628 N N . HIS A 1 76 ? 11.912 -3.810 -3.163 1.00 75.50 76 HIS A N 1
ATOM 629 C CA . HIS A 1 76 ? 10.617 -4.199 -3.717 1.00 75.50 76 HIS A CA 1
ATOM 630 C C . HIS A 1 76 ? 9.581 -4.564 -2.638 1.00 75.50 76 HIS A C 1
ATOM 632 O O . HIS A 1 76 ? 8.392 -4.374 -2.870 1.00 75.50 76 HIS A O 1
ATOM 638 N N . GLN A 1 77 ? 10.019 -5.018 -1.456 1.00 83.06 77 GLN A N 1
ATOM 639 C CA . GLN A 1 77 ? 9.144 -5.358 -0.329 1.00 83.06 77 GLN A CA 1
ATOM 640 C C . GLN A 1 77 ? 8.319 -4.152 0.125 1.00 83.06 77 GLN A C 1
ATOM 642 O O . GLN A 1 77 ? 7.119 -4.266 0.342 1.00 83.06 77 GLN A O 1
ATOM 647 N N . MET A 1 78 ? 8.946 -2.975 0.200 1.00 83.25 78 MET A N 1
ATOM 648 C CA . MET A 1 78 ? 8.270 -1.747 0.628 1.00 83.25 78 MET A CA 1
ATOM 649 C C . MET A 1 78 ? 7.200 -1.276 -0.361 1.00 83.25 78 MET A C 1
ATOM 651 O O . MET A 1 78 ? 6.319 -0.520 0.025 1.00 83.25 78 MET A O 1
ATOM 655 N N . PHE A 1 79 ? 7.272 -1.705 -1.624 1.00 75.06 79 PHE A N 1
ATOM 656 C CA . PHE A 1 79 ? 6.252 -1.386 -2.621 1.00 75.06 79 PHE 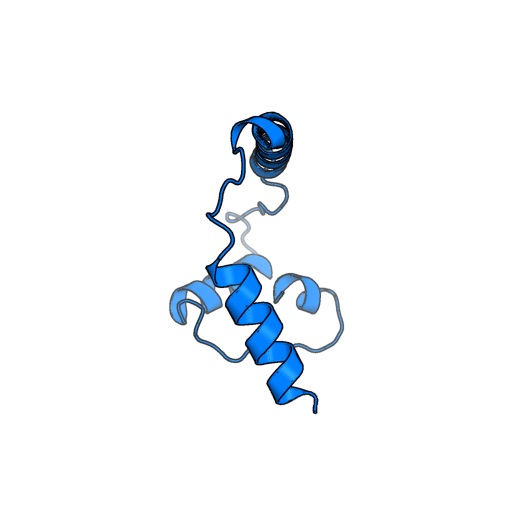A CA 1
ATOM 657 C C . PHE A 1 79 ? 5.094 -2.381 -2.637 1.00 75.06 79 PHE A C 1
ATOM 659 O O . PHE A 1 79 ? 4.058 -2.054 -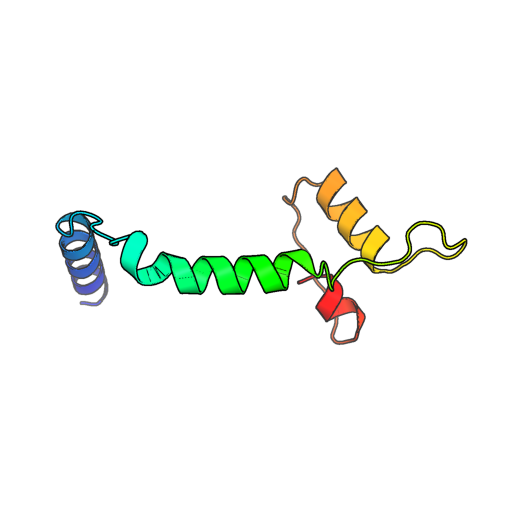3.197 1.00 75.06 79 PHE A O 1
ATOM 666 N N . ALA A 1 80 ? 5.264 -3.574 -2.063 1.00 70.06 80 ALA A N 1
ATOM 667 C CA . ALA A 1 80 ? 4.219 -4.592 -1.982 1.00 70.06 80 ALA A CA 1
ATOM 668 C C . ALA A 1 80 ? 3.326 -4.461 -0.730 1.00 70.06 80 ALA A C 1
ATOM 670 O O . ALA A 1 80 ? 2.343 -5.194 -0.628 1.00 70.06 80 ALA A O 1
ATOM 671 N N . ALA A 1 81 ? 3.702 -3.587 0.212 1.00 69.81 81 ALA A N 1
ATOM 672 C CA . ALA A 1 81 ? 3.026 -3.358 1.491 1.00 69.81 81 ALA A CA 1
ATOM 673 C C . ALA A 1 81 ? 1.795 -2.444 1.384 1.00 69.81 81 ALA A C 1
ATOM 675 O O . ALA A 1 81 ? 1.768 -1.572 0.486 1.00 69.81 81 ALA A O 1
#

pLDDT: mean 85.63, std 10.4, range [58.97, 96.81]

InterPro domains:
  IPR029061 Thiamin diphosphate-binding fold [SSF52518] (49-81)
  IPR045229 Thiamine pyrophosphate enzyme [PTHR18968] (3-81)